Protein AF-A0A1G3UIC0-F1 (afdb_monomer_lite)

Foldseek 3Di:
DDPPPPQPAAPVGFGWDDDPATWGWLVRCVPDPCSVLVVVLCVVPDWDCDPNITTHHPVVVNVVVVCCVVPVDSDPPVVPPDDDDDDD

Structure (mmCIF, N/CA/C/O backbone):
data_AF-A0A1G3UIC0-F1
#
_entry.id   AF-A0A1G3UIC0-F1
#
loop_
_atom_site.group_PDB
_atom_site.id
_atom_site.type_symbol
_atom_site.label_atom_id
_atom_site.label_alt_id
_atom_site.label_comp_id
_atom_site.label_asym_id
_atom_site.label_entity_id
_atom_site.label_seq_id
_atom_site.pdbx_PDB_ins_code
_atom_site.Cartn_x
_atom_site.Cartn_y
_atom_site.Cartn_z
_atom_site.occupancy
_atom_site.B_iso_or_equiv
_atom_site.auth_seq_id
_atom_site.auth_comp_id
_atom_site.auth_asym_id
_atom_site.auth_atom_id
_atom_site.pdbx_PDB_model_num
ATOM 1 N N . MET A 1 1 ? 1.493 -17.255 -27.924 1.00 44.44 1 MET A N 1
ATOM 2 C CA . MET A 1 1 ? 2.447 -17.395 -26.807 1.00 44.44 1 MET A CA 1
ATOM 3 C C . MET A 1 1 ? 2.444 -16.078 -26.055 1.00 44.44 1 MET A C 1
ATOM 5 O O . MET A 1 1 ? 3.212 -15.190 -26.385 1.00 44.44 1 MET A O 1
ATOM 9 N N . GLU A 1 2 ? 1.496 -15.902 -25.137 1.00 45.62 2 GLU A N 1
ATOM 10 C CA . GLU A 1 2 ? 1.453 -14.710 -24.290 1.00 45.62 2 GLU A CA 1
ATOM 11 C C . GLU A 1 2 ? 2.079 -15.105 -22.958 1.00 45.62 2 GLU A C 1
ATOM 13 O O . GLU A 1 2 ? 1.494 -15.862 -22.183 1.00 45.62 2 GLU A O 1
ATOM 18 N N . ASN A 1 3 ? 3.329 -14.684 -22.757 1.00 41.31 3 ASN A N 1
ATOM 19 C CA . ASN A 1 3 ? 4.040 -14.835 -21.496 1.00 41.31 3 ASN A CA 1
ATOM 20 C C . ASN A 1 3 ? 3.283 -14.025 -20.441 1.00 41.31 3 ASN A C 1
ATOM 22 O O . ASN A 1 3 ? 3.580 -12.854 -20.213 1.00 41.31 3 ASN A O 1
ATOM 26 N N . ARG A 1 4 ? 2.284 -14.645 -19.806 1.00 50.16 4 ARG A N 1
ATOM 27 C CA . ARG A 1 4 ? 1.687 -14.139 -18.575 1.00 50.16 4 ARG A CA 1
ATOM 28 C C . ARG A 1 4 ? 2.803 -14.142 -17.541 1.00 50.16 4 ARG A C 1
ATOM 30 O O . ARG A 1 4 ? 3.042 -15.157 -16.893 1.00 50.16 4 ARG A O 1
ATOM 37 N N . LYS A 1 5 ? 3.526 -13.022 -17.434 1.00 50.62 5 LYS A N 1
ATOM 38 C CA . LYS A 1 5 ? 4.341 -12.695 -16.263 1.00 50.62 5 LYS A CA 1
ATOM 39 C C . LYS A 1 5 ? 3.400 -12.949 -15.091 1.00 50.62 5 LYS A C 1
ATOM 41 O O . LYS A 1 5 ? 2.377 -12.275 -14.995 1.00 50.62 5 LYS A O 1
ATOM 46 N N . MET A 1 6 ? 3.634 -14.016 -14.326 1.00 48.94 6 MET A N 1
ATOM 47 C CA . MET A 1 6 ? 2.814 -14.312 -13.161 1.00 48.94 6 MET A CA 1
ATOM 48 C C . MET A 1 6 ? 3.037 -13.150 -12.210 1.00 48.94 6 MET A C 1
ATOM 50 O O . MET A 1 6 ? 4.066 -13.064 -11.550 1.00 48.94 6 MET A O 1
ATOM 54 N N . ILE A 1 7 ? 2.116 -12.198 -12.241 1.00 57.91 7 ILE A N 1
ATOM 55 C CA . ILE A 1 7 ? 2.061 -11.142 -11.258 1.00 57.91 7 ILE A CA 1
ATOM 56 C C . ILE A 1 7 ? 1.644 -11.874 -9.988 1.00 57.91 7 ILE A C 1
ATOM 58 O O . ILE A 1 7 ? 0.476 -12.250 -9.857 1.00 57.91 7 ILE A O 1
ATOM 62 N N . GLU A 1 8 ? 2.607 -12.189 -9.119 1.00 65.38 8 GLU A N 1
ATOM 63 C CA . GLU A 1 8 ? 2.289 -12.639 -7.767 1.00 65.38 8 GLU A CA 1
ATOM 64 C C . GLU A 1 8 ? 1.332 -11.590 -7.191 1.00 65.38 8 GLU A C 1
ATOM 66 O O . GLU A 1 8 ? 1.610 -10.389 -7.228 1.00 65.38 8 GLU A O 1
ATOM 71 N N . LYS A 1 9 ? 0.139 -12.033 -6.795 1.00 69.38 9 LYS A N 1
ATOM 72 C CA . LYS A 1 9 ? -0.896 -11.156 -6.256 1.00 69.38 9 LYS A CA 1
ATOM 73 C C . LYS A 1 9 ? -0.777 -11.164 -4.745 1.00 69.38 9 LYS A C 1
ATOM 75 O O . LYS A 1 9 ? -0.719 -12.232 -4.143 1.00 69.38 9 LYS A O 1
ATOM 80 N N . THR A 1 10 ? -0.761 -9.984 -4.139 1.00 76.88 10 THR A N 1
ATOM 81 C CA . THR A 1 10 ? -0.771 -9.866 -2.674 1.00 76.88 10 THR A CA 1
ATOM 82 C C . THR A 1 10 ? -2.158 -10.175 -2.094 1.00 76.88 10 THR A C 1
ATOM 84 O O . THR A 1 10 ? -3.112 -10.394 -2.843 1.00 76.88 10 THR A O 1
ATOM 87 N N . TYR A 1 11 ? -2.294 -10.137 -0.760 1.00 71.88 11 TYR A N 1
ATOM 88 C CA . TYR A 1 11 ? -3.558 -10.328 -0.022 1.00 71.88 11 TYR A CA 1
ATOM 89 C C . TYR A 1 11 ? -4.759 -9.566 -0.607 1.00 71.88 11 TYR A C 1
ATOM 91 O O . TYR A 1 11 ? -5.883 -10.054 -0.551 1.00 71.88 11 TYR A O 1
ATOM 99 N N . PHE A 1 12 ? -4.521 -8.394 -1.201 1.00 78.75 12 PHE A N 1
ATOM 100 C CA . PHE A 1 12 ? -5.557 -7.524 -1.765 1.00 78.75 12 PHE A CA 1
ATOM 101 C C . PHE A 1 12 ? -5.539 -7.458 -3.296 1.00 78.75 12 PHE A C 1
ATOM 103 O O . PHE A 1 12 ? -6.089 -6.537 -3.892 1.00 78.75 12 PHE A O 1
ATOM 110 N N . GLY A 1 13 ? -4.895 -8.426 -3.951 1.00 81.88 13 GLY A N 1
ATOM 111 C CA . GLY A 1 13 ? -4.848 -8.505 -5.408 1.00 81.88 13 GLY A CA 1
ATOM 112 C C . GLY A 1 13 ? -3.928 -7.480 -6.073 1.00 81.88 13 GLY A C 1
ATOM 113 O O . GLY A 1 13 ? -4.034 -7.300 -7.285 1.00 81.88 13 GLY A O 1
ATOM 114 N N . LEU A 1 14 ? -3.038 -6.824 -5.315 1.00 85.75 14 LEU A N 1
ATOM 115 C CA . LEU A 1 14 ? -2.070 -5.881 -5.880 1.00 85.75 14 LEU A CA 1
ATOM 116 C C . LEU A 1 14 ? -0.979 -6.611 -6.653 1.00 85.75 14 LEU A C 1
ATOM 118 O O . LEU A 1 14 ? -0.590 -7.725 -6.291 1.00 85.75 14 LEU A O 1
ATOM 122 N N . SER A 1 15 ? -0.466 -5.939 -7.678 1.00 85.25 15 SER A N 1
ATOM 123 C CA . SER A 1 15 ? 0.639 -6.436 -8.481 1.00 85.25 15 SER A CA 1
ATOM 124 C C . SER A 1 15 ? 1.955 -6.331 -7.720 1.00 85.25 15 SER A C 1
ATOM 126 O O . SER A 1 15 ? 2.336 -5.239 -7.300 1.00 85.25 15 SER A O 1
ATOM 128 N N . VAL A 1 16 ? 2.666 -7.451 -7.569 1.00 85.94 16 VAL A N 1
ATOM 129 C CA . VAL A 1 16 ? 4.051 -7.434 -7.089 1.00 85.94 16 VAL A CA 1
ATOM 130 C C . VAL A 1 16 ? 4.983 -7.130 -8.254 1.00 85.94 16 VAL A C 1
ATOM 132 O O . VAL A 1 16 ? 5.013 -7.843 -9.260 1.00 85.94 16 VAL A O 1
ATOM 135 N N . HIS A 1 17 ? 5.770 -6.076 -8.089 1.00 83.94 17 HIS A N 1
ATOM 136 C CA . HIS A 1 17 ? 6.814 -5.672 -9.012 1.00 83.94 17 HIS A CA 1
ATOM 137 C C . HIS A 1 17 ? 8.162 -6.134 -8.464 1.00 83.94 17 HIS A C 1
ATOM 139 O O . HIS A 1 17 ? 8.454 -5.998 -7.276 1.00 83.94 17 HIS A O 1
ATOM 145 N N . VAL A 1 18 ? 8.978 -6.730 -9.331 1.00 81.31 18 VAL A N 1
ATOM 146 C CA . VAL A 1 18 ? 10.314 -7.218 -8.975 1.00 81.31 18 VAL A CA 1
ATOM 147 C C . VAL A 1 18 ? 11.326 -6.333 -9.682 1.00 81.31 18 VAL A C 1
ATOM 149 O O . VAL A 1 18 ? 11.511 -6.454 -10.894 1.00 81.31 18 VAL A O 1
ATOM 152 N N . TYR A 1 19 ? 11.931 -5.427 -8.918 1.00 76.94 19 TYR A N 1
ATOM 153 C CA . TYR A 1 19 ? 13.071 -4.622 -9.354 1.00 76.94 19 TYR A CA 1
ATOM 154 C C . TYR A 1 19 ? 14.341 -5.236 -8.744 1.00 76.94 19 TYR A C 1
ATOM 156 O O . TYR A 1 19 ? 14.678 -6.370 -9.080 1.00 76.94 19 TYR A O 1
ATOM 164 N N . SER A 1 20 ? 15.007 -4.541 -7.813 1.00 76.94 20 SER A N 1
ATOM 165 C CA . SER A 1 20 ? 16.074 -5.116 -6.973 1.00 76.94 20 SER A CA 1
ATOM 166 C C . SER A 1 20 ? 15.519 -5.980 -5.837 1.00 76.94 20 SER A C 1
ATOM 168 O O . SER A 1 20 ? 16.122 -6.978 -5.459 1.00 76.94 20 SER A O 1
ATOM 170 N N . GLU A 1 21 ? 14.345 -5.612 -5.326 1.00 80.31 21 GLU A N 1
ATOM 171 C CA . GLU A 1 21 ? 13.581 -6.356 -4.326 1.00 80.31 21 GLU A CA 1
ATOM 172 C C . GLU A 1 21 ? 12.109 -6.430 -4.757 1.00 80.31 21 GLU A C 1
ATOM 174 O O . GLU A 1 21 ? 11.685 -5.759 -5.705 1.00 80.31 21 GLU A O 1
ATOM 179 N N . ARG A 1 22 ? 11.330 -7.285 -4.086 1.00 86.31 22 ARG A N 1
ATOM 180 C CA . ARG A 1 22 ? 9.888 -7.412 -4.330 1.00 86.31 22 ARG A CA 1
ATOM 181 C C . ARG A 1 22 ? 9.161 -6.265 -3.640 1.00 86.31 22 ARG A C 1
ATOM 183 O O . ARG A 1 22 ? 9.259 -6.126 -2.421 1.00 86.31 22 ARG A O 1
ATOM 190 N N . CYS A 1 23 ? 8.400 -5.487 -4.394 1.00 87.75 23 CYS A N 1
ATOM 191 C CA . CYS A 1 23 ? 7.633 -4.364 -3.871 1.00 87.75 23 CYS A CA 1
ATOM 192 C C . CYS A 1 23 ? 6.255 -4.251 -4.532 1.00 87.75 23 CYS A C 1
ATOM 194 O O . CYS A 1 23 ? 5.987 -4.838 -5.580 1.00 87.75 23 CYS A O 1
ATOM 196 N N . VAL A 1 24 ? 5.365 -3.497 -3.898 1.00 88.81 24 VAL A N 1
ATOM 197 C CA . VAL A 1 24 ? 4.088 -3.054 -4.465 1.00 88.81 24 VAL A CA 1
ATOM 198 C C . VAL A 1 24 ? 4.133 -1.543 -4.646 1.00 88.81 24 VAL A C 1
ATOM 200 O O . VAL A 1 24 ? 4.716 -0.841 -3.824 1.00 88.81 24 VAL A O 1
ATOM 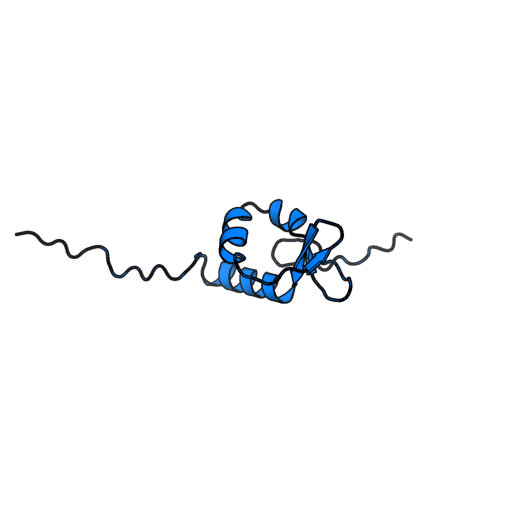203 N N . LEU A 1 25 ? 3.546 -1.032 -5.724 1.00 88.44 25 LEU A N 1
ATOM 204 C CA . LEU A 1 25 ? 3.524 0.407 -5.979 1.00 88.44 25 LEU A CA 1
ATOM 205 C C . LEU A 1 25 ? 2.465 1.092 -5.114 1.00 88.44 25 LEU A C 1
ATOM 207 O O . LEU A 1 25 ? 1.344 0.592 -4.982 1.00 88.44 25 LEU A O 1
ATOM 211 N N . GLU A 1 26 ? 2.791 2.263 -4.569 1.00 89.56 26 GLU A N 1
ATOM 212 C CA . GLU A 1 26 ? 1.843 3.081 -3.815 1.00 89.56 26 GLU A CA 1
ATOM 213 C C . GLU A 1 26 ? 0.631 3.438 -4.681 1.00 89.56 26 GLU A C 1
ATOM 215 O O . GLU A 1 26 ? -0.495 3.348 -4.196 1.00 89.56 26 GLU A O 1
ATOM 220 N N . SER A 1 27 ? 0.821 3.727 -5.973 1.00 88.81 27 SER A N 1
ATOM 221 C CA . SER A 1 27 ? -0.285 3.967 -6.915 1.00 88.81 27 SER A CA 1
ATOM 222 C C . SER A 1 27 ? -1.288 2.809 -6.998 1.00 88.81 27 SER A C 1
ATOM 224 O O . SER A 1 27 ? -2.481 3.023 -7.227 1.00 88.81 27 SER A O 1
ATOM 226 N N . ASP A 1 28 ? -0.831 1.565 -6.826 1.00 88.75 28 ASP A N 1
ATOM 227 C CA . ASP A 1 28 ? -1.709 0.395 -6.790 1.00 88.75 28 ASP A CA 1
ATOM 228 C C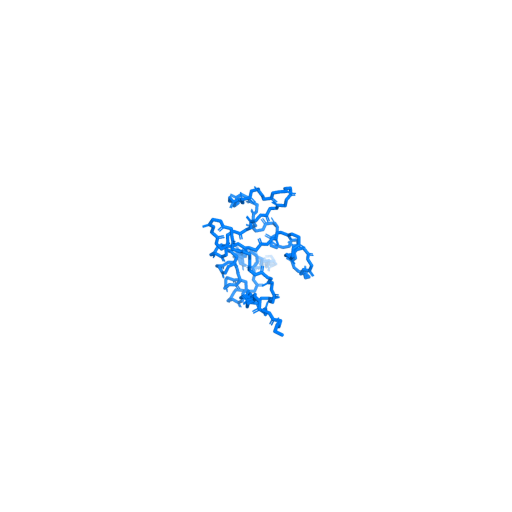 . ASP A 1 28 ? -2.421 0.281 -5.436 1.00 88.75 28 ASP A C 1
ATOM 230 O O . ASP A 1 28 ? -3.623 0.009 -5.398 1.00 88.75 28 ASP A O 1
ATOM 234 N N . ILE A 1 29 ? -1.726 0.576 -4.332 1.00 88.62 29 ILE A N 1
ATOM 235 C CA . ILE A 1 29 ? -2.324 0.641 -2.990 1.00 88.62 29 ILE A CA 1
ATOM 236 C C . ILE A 1 29 ? -3.377 1.759 -2.917 1.00 88.62 29 ILE A C 1
ATOM 238 O O . ILE A 1 29 ? -4.411 1.583 -2.277 1.00 88.62 29 ILE A O 1
ATOM 242 N N . GLN A 1 30 ? -3.175 2.877 -3.620 1.00 90.38 30 GLN A N 1
ATOM 243 C CA . GLN A 1 30 ? -4.103 4.010 -3.674 1.00 90.38 30 GLN A CA 1
ATOM 244 C C . GLN A 1 30 ? -5.488 3.643 -4.219 1.00 90.38 30 GLN A C 1
ATOM 246 O O . GLN A 1 30 ? -6.479 4.289 -3.879 1.00 90.38 30 GLN A O 1
ATOM 251 N N . LYS A 1 31 ? -5.582 2.579 -5.022 1.00 89.50 31 LYS A N 1
ATOM 252 C CA . LYS A 1 31 ? -6.854 2.065 -5.548 1.00 89.50 31 LYS A CA 1
ATOM 253 C C . LYS A 1 31 ? -7.661 1.300 -4.493 1.00 89.50 31 LYS A C 1
ATOM 255 O O . LYS A 1 31 ? -8.824 0.983 -4.735 1.00 89.50 31 LYS A O 1
ATOM 260 N N . LEU A 1 32 ? -7.064 0.979 -3.344 1.00 88.62 32 LEU A N 1
ATOM 261 C CA . LEU A 1 32 ? -7.732 0.258 -2.266 1.00 88.62 32 LEU A CA 1
ATOM 262 C C . LEU A 1 32 ? -8.589 1.205 -1.413 1.00 88.62 32 LEU A C 1
ATOM 264 O O . LEU A 1 32 ? -8.179 2.329 -1.118 1.00 88.62 32 LEU A O 1
ATOM 268 N N . PRO A 1 33 ? -9.754 0.741 -0.923 1.00 87.19 33 PRO A N 1
ATOM 269 C CA . PRO A 1 33 ? -10.687 1.574 -0.159 1.00 87.19 33 PRO A CA 1
ATOM 270 C C . PRO A 1 33 ? -10.154 2.006 1.218 1.00 87.19 33 PRO A C 1
ATOM 272 O O . PRO A 1 33 ? -10.750 2.856 1.870 1.00 87.19 33 PRO A O 1
ATOM 275 N N . PHE A 1 34 ? -9.033 1.436 1.662 1.00 83.81 34 PHE A N 1
ATOM 276 C CA . PHE A 1 34 ? -8.355 1.740 2.923 1.00 83.81 34 PHE A CA 1
ATOM 277 C C . PHE A 1 34 ? -6.963 2.360 2.708 1.00 83.81 34 PHE A C 1
ATOM 279 O O . PHE A 1 34 ? -6.128 2.331 3.609 1.00 83.81 34 PHE A O 1
ATOM 286 N N . TYR A 1 35 ? -6.691 2.935 1.531 1.00 88.12 35 TYR A N 1
ATOM 287 C CA . TYR A 1 35 ? -5.414 3.598 1.249 1.00 88.12 35 TYR A CA 1
ATOM 288 C C . TYR A 1 35 ? -5.052 4.665 2.285 1.00 88.12 35 TYR A C 1
ATOM 290 O O . TYR A 1 35 ? -3.921 4.696 2.756 1.00 88.12 35 TYR A O 1
ATOM 298 N N . THR A 1 36 ? -6.000 5.525 2.667 1.00 85.88 36 THR A N 1
ATOM 299 C CA . THR A 1 36 ? -5.762 6.592 3.653 1.00 85.88 36 THR A CA 1
ATOM 300 C C . THR A 1 36 ? -5.307 6.023 4.992 1.00 85.88 36 THR A C 1
ATOM 302 O O . THR A 1 36 ? -4.312 6.477 5.547 1.00 85.88 36 THR A O 1
ATOM 305 N N . PHE A 1 37 ? -5.971 4.962 5.447 1.00 84.38 37 PHE A N 1
ATOM 306 C CA . PHE A 1 37 ? -5.625 4.228 6.660 1.00 84.38 37 PHE A CA 1
ATOM 307 C C . PHE A 1 37 ? -4.226 3.609 6.571 1.00 84.38 37 PHE A C 1
ATOM 309 O O . PHE A 1 37 ? -3.415 3.744 7.487 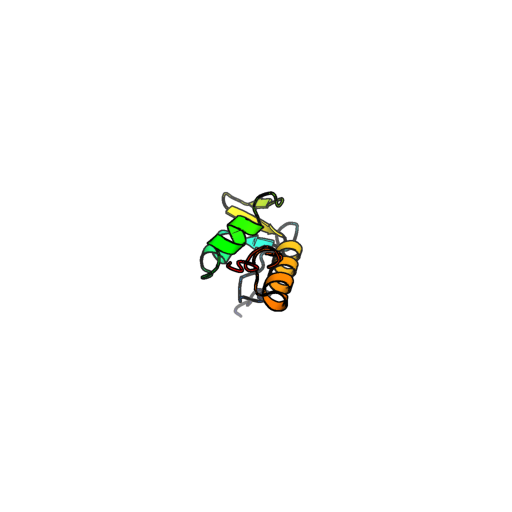1.00 84.38 37 PHE A O 1
ATOM 316 N N . TRP A 1 38 ? -3.916 2.948 5.452 1.00 86.50 38 TRP A N 1
ATOM 317 C CA . TRP A 1 38 ? -2.578 2.409 5.232 1.00 86.50 38 TRP A CA 1
ATOM 318 C C . TRP A 1 38 ? -1.526 3.526 5.218 1.00 86.50 38 TRP A C 1
ATOM 320 O O . TRP A 1 38 ? -0.491 3.380 5.855 1.00 86.50 38 TRP A O 1
ATOM 330 N N . LYS A 1 39 ? -1.801 4.665 4.572 1.00 86.00 39 LYS A N 1
ATOM 331 C CA . LYS A 1 39 ? -0.881 5.806 4.471 1.00 86.00 39 LYS A CA 1
ATOM 332 C C . LYS A 1 39 ? -0.562 6.420 5.833 1.00 86.00 39 LYS A C 1
ATOM 334 O O . LYS A 1 39 ? 0.575 6.815 6.078 1.00 86.00 39 LYS A O 1
ATOM 339 N N . GLU A 1 40 ? -1.545 6.489 6.727 1.00 84.56 40 GLU A N 1
ATOM 340 C CA . GLU A 1 40 ? -1.325 6.911 8.113 1.00 84.56 40 GLU A CA 1
ATOM 341 C C . GLU A 1 40 ? -0.455 5.912 8.884 1.00 84.56 40 GLU A C 1
ATOM 343 O O . GLU A 1 40 ? 0.439 6.327 9.622 1.00 84.56 40 GLU A O 1
ATOM 348 N N . SER A 1 41 ? -0.666 4.610 8.669 1.00 79.44 41 SER A N 1
ATOM 349 C CA . SER A 1 41 ? 0.147 3.543 9.269 1.00 79.44 41 SER A CA 1
ATOM 350 C C . SER A 1 41 ? 1.570 3.475 8.698 1.00 79.44 41 SER A C 1
ATOM 352 O O . SER A 1 41 ? 2.510 3.194 9.434 1.00 79.44 41 SER A O 1
ATOM 354 N N . ALA A 1 42 ? 1.745 3.772 7.409 1.00 82.00 42 ALA A N 1
ATOM 355 C CA . ALA A 1 42 ? 3.028 3.780 6.704 1.00 82.00 42 ALA A CA 1
ATOM 356 C C . ALA A 1 42 ? 3.840 5.066 6.942 1.00 82.00 42 ALA A C 1
ATOM 358 O O . ALA A 1 42 ? 4.959 5.211 6.444 1.00 82.00 42 ALA A O 1
ATOM 359 N N . LYS A 1 43 ? 3.297 6.030 7.696 1.00 78.75 43 LYS A N 1
ATOM 360 C CA . LYS A 1 43 ? 3.973 7.291 8.001 1.00 78.75 43 LYS A CA 1
ATOM 361 C C . LYS A 1 43 ? 5.215 7.027 8.860 1.00 78.75 43 LYS A C 1
ATOM 363 O O . LYS A 1 43 ? 5.114 6.812 10.064 1.00 78.75 43 LYS A O 1
ATOM 368 N N . GLY A 1 44 ? 6.388 7.098 8.233 1.00 72.12 44 GLY A N 1
ATOM 369 C CA . GLY A 1 44 ? 7.683 6.813 8.862 1.00 72.12 44 GLY A CA 1
ATOM 370 C C . GLY A 1 44 ? 8.322 5.495 8.417 1.00 72.12 44 GLY A C 1
ATOM 371 O O . GLY A 1 44 ? 9.452 5.223 8.812 1.00 72.12 44 GLY A O 1
ATOM 372 N N . THR A 1 45 ? 7.644 4.708 7.579 1.00 73.00 45 THR A N 1
ATOM 373 C CA . THR A 1 45 ? 8.229 3.537 6.916 1.00 73.00 45 THR A CA 1
ATOM 374 C C . THR A 1 45 ? 9.167 3.976 5.792 1.00 73.00 45 THR A C 1
ATOM 376 O O . THR A 1 45 ? 8.954 4.998 5.137 1.00 73.00 45 THR A O 1
ATOM 379 N N . THR A 1 46 ? 10.230 3.206 5.566 1.00 78.62 46 THR A N 1
ATOM 380 C CA . THR A 1 46 ? 11.156 3.429 4.454 1.00 78.62 46 THR A CA 1
ATOM 381 C C . THR A 1 46 ? 10.544 2.910 3.152 1.00 78.62 46 THR A C 1
ATOM 383 O O . THR A 1 46 ? 10.322 1.712 3.007 1.00 78.62 46 THR A O 1
ATOM 386 N N . CYS A 1 47 ? 10.304 3.805 2.194 1.00 81.56 47 CYS A N 1
ATOM 387 C CA . CYS A 1 47 ? 9.833 3.459 0.850 1.00 81.56 47 CYS A CA 1
ATOM 388 C C . CYS A 1 47 ? 10.980 3.563 -0.169 1.00 81.56 47 CYS A C 1
ATOM 390 O O . CYS A 1 47 ? 11.900 4.366 -0.004 1.00 81.56 47 CYS A O 1
ATOM 392 N N . LEU A 1 48 ? 10.908 2.779 -1.243 1.00 81.94 48 LEU A N 1
ATOM 393 C CA . LEU A 1 48 ? 11.785 2.878 -2.411 1.00 81.94 48 LEU A CA 1
ATOM 394 C C . LEU A 1 48 ? 11.208 3.897 -3.395 1.00 81.94 48 LEU A C 1
ATOM 396 O O . LEU A 1 48 ? 10.088 3.722 -3.854 1.00 81.94 48 LEU A O 1
ATOM 400 N N . LEU A 1 49 ? 11.960 4.929 -3.773 1.00 81.69 49 LEU A N 1
ATOM 401 C CA . LEU A 1 49 ? 11.531 5.829 -4.847 1.00 81.69 49 LEU A CA 1
ATOM 402 C C . LEU A 1 49 ? 11.877 5.199 -6.204 1.00 81.69 49 LEU A C 1
ATOM 404 O O . LEU A 1 49 ? 13.050 5.077 -6.557 1.00 81.69 49 LEU A O 1
ATOM 408 N N . LEU A 1 50 ? 10.857 4.783 -6.950 1.00 79.69 50 LEU A N 1
ATOM 409 C CA . LEU A 1 50 ? 10.959 4.098 -8.237 1.00 79.69 50 LEU A CA 1
ATOM 410 C C . LEU A 1 50 ? 10.299 4.951 -9.319 1.00 79.69 50 LEU A C 1
ATOM 412 O O . LEU A 1 50 ? 9.079 5.021 -9.388 1.00 79.69 50 LEU A O 1
ATOM 416 N N . ASP A 1 51 ? 11.104 5.599 -10.164 1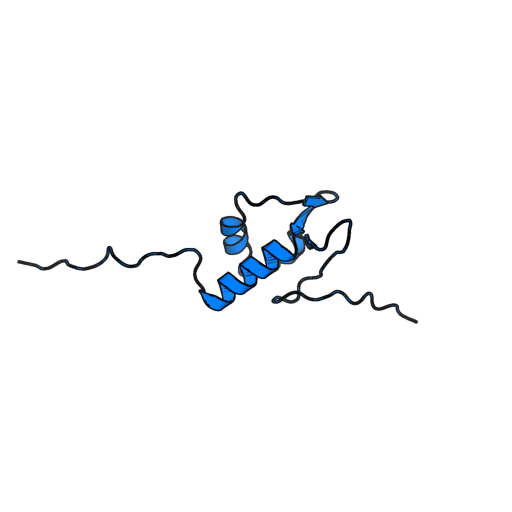.00 72.81 51 ASP A N 1
ATOM 417 C CA . ASP A 1 51 ? 10.640 6.361 -11.340 1.00 72.81 51 ASP A CA 1
ATOM 418 C C . ASP A 1 51 ? 9.512 7.382 -11.045 1.00 72.81 51 ASP A C 1
ATOM 420 O O . ASP A 1 51 ? 8.643 7.644 -11.869 1.00 72.81 51 ASP A O 1
ATOM 424 N N . GLY A 1 52 ? 9.513 7.965 -9.839 1.00 79.19 52 GLY A N 1
ATOM 425 C CA . GLY A 1 52 ? 8.495 8.929 -9.402 1.00 79.19 52 GLY A CA 1
ATOM 426 C C . GLY A 1 52 ? 7.282 8.326 -8.683 1.00 79.19 52 GLY A C 1
ATOM 427 O O . GLY A 1 52 ? 6.404 9.081 -8.273 1.00 79.19 52 GLY A O 1
ATOM 428 N N . ASP A 1 53 ? 7.251 7.008 -8.477 1.00 84.88 53 ASP A N 1
ATOM 429 C CA . ASP A 1 53 ? 6.305 6.311 -7.601 1.00 84.88 53 ASP A CA 1
ATOM 430 C C . ASP A 1 53 ? 7.022 5.743 -6.363 1.00 84.88 53 ASP A C 1
ATOM 432 O O . ASP A 1 53 ? 8.228 5.485 -6.373 1.00 84.88 53 ASP A O 1
ATOM 436 N N . ASN A 1 54 ? 6.284 5.535 -5.278 1.00 88.06 54 ASN A N 1
ATOM 437 C CA . ASN A 1 54 ? 6.812 4.923 -4.067 1.00 88.06 54 ASN A CA 1
ATOM 438 C C . ASN A 1 54 ? 6.568 3.411 -4.112 1.00 88.06 54 ASN A C 1
ATOM 440 O O . ASN A 1 54 ? 5.444 2.929 -4.006 1.00 88.06 54 ASN A O 1
ATOM 444 N N . GLY A 1 55 ? 7.640 2.640 -4.242 1.00 88.69 55 GLY A N 1
ATOM 445 C CA . GLY A 1 55 ? 7.654 1.202 -4.030 1.00 88.69 55 GLY A CA 1
ATOM 446 C C . GLY A 1 55 ? 7.677 0.867 -2.543 1.00 88.69 55 GLY A C 1
ATOM 447 O O . GLY A 1 55 ? 8.605 1.222 -1.819 1.00 88.69 55 GLY A O 1
ATOM 448 N N . ILE A 1 56 ? 6.671 0.135 -2.091 1.00 88.75 56 ILE A N 1
ATOM 449 C CA . ILE A 1 56 ? 6.569 -0.379 -0.728 1.00 88.75 56 ILE A CA 1
ATOM 450 C C . ILE A 1 56 ? 7.093 -1.803 -0.723 1.00 88.75 56 ILE A C 1
ATOM 452 O O . ILE A 1 56 ? 6.628 -2.630 -1.510 1.00 88.75 56 ILE A O 1
ATOM 456 N N . TYR A 1 57 ? 8.054 -2.102 0.149 1.00 88.88 57 TYR A N 1
ATOM 457 C CA . TYR A 1 57 ? 8.594 -3.452 0.264 1.00 88.88 57 TYR A CA 1
ATOM 458 C C . TYR A 1 57 ? 7.470 -4.453 0.512 1.00 88.88 57 TYR A C 1
ATOM 460 O O . TYR A 1 57 ? 6.595 -4.243 1.355 1.00 88.88 57 TYR A O 1
ATOM 468 N N . LEU A 1 58 ? 7.501 -5.564 -0.226 1.00 87.50 58 LEU A N 1
ATOM 469 C CA . LEU A 1 58 ? 6.461 -6.582 -0.138 1.00 87.50 58 LEU A CA 1
ATOM 470 C C . LEU A 1 58 ? 6.332 -7.110 1.294 1.00 87.50 58 LEU A C 1
ATOM 472 O O . LEU A 1 58 ? 5.220 -7.300 1.767 1.00 87.50 58 LEU A O 1
ATOM 476 N N . HIS A 1 59 ? 7.453 -7.276 1.999 1.00 86.69 59 HIS A N 1
ATOM 477 C CA . HIS A 1 59 ? 7.457 -7.731 3.387 1.00 86.69 59 HIS A CA 1
ATOM 478 C C . HIS A 1 59 ? 6.707 -6.776 4.331 1.00 86.69 59 HIS A C 1
ATOM 480 O O . HIS A 1 59 ? 5.886 -7.226 5.131 1.00 86.69 59 HIS A O 1
ATOM 486 N N . ASP A 1 60 ? 6.932 -5.463 4.211 1.00 86.50 60 ASP A N 1
ATOM 487 C CA . ASP A 1 60 ? 6.221 -4.457 5.010 1.00 86.50 60 ASP A CA 1
ATOM 488 C C . ASP A 1 60 ? 4.727 -4.448 4.687 1.00 86.50 60 ASP A C 1
ATOM 490 O O . ASP A 1 60 ? 3.885 -4.408 5.588 1.00 86.50 60 ASP A O 1
ATOM 494 N N . TRP A 1 61 ? 4.389 -4.549 3.399 1.00 87.81 61 TRP A N 1
ATOM 495 C CA . TRP A 1 61 ? 3.004 -4.653 2.955 1.00 87.81 61 TRP A CA 1
ATOM 496 C C . TRP A 1 61 ? 2.317 -5.904 3.512 1.00 87.81 61 TRP A C 1
ATOM 498 O O . TRP A 1 61 ? 1.209 -5.815 4.036 1.00 87.81 61 TRP A O 1
ATOM 508 N N . GLU A 1 62 ? 2.960 -7.070 3.450 1.00 88.00 62 GLU A N 1
ATOM 509 C CA . GLU A 1 62 ? 2.408 -8.318 3.979 1.00 88.00 62 GLU A CA 1
ATOM 510 C C . GLU A 1 62 ? 2.242 -8.285 5.500 1.00 88.00 62 GLU A C 1
ATOM 512 O O . GLU A 1 62 ? 1.219 -8.752 6.004 1.00 88.00 62 GLU A O 1
ATOM 517 N N . ASN A 1 63 ? 3.198 -7.710 6.233 1.00 86.06 63 ASN A N 1
ATOM 518 C CA . ASN A 1 63 ? 3.077 -7.532 7.679 1.00 86.06 63 ASN A CA 1
ATOM 519 C C . ASN A 1 63 ? 1.912 -6.602 8.027 1.00 86.06 63 ASN A C 1
ATOM 521 O O . ASN A 1 63 ? 1.122 -6.925 8.914 1.00 86.06 63 ASN A O 1
ATOM 525 N N . PHE A 1 64 ? 1.748 -5.495 7.294 1.00 85.06 64 PHE A N 1
ATOM 526 C CA . PHE A 1 64 ? 0.575 -4.636 7.437 1.00 85.06 64 PHE A CA 1
ATOM 527 C C . PHE A 1 64 ? -0.722 -5.401 7.146 1.00 85.06 64 PHE A C 1
ATOM 529 O O . PHE A 1 64 ? -1.652 -5.329 7.942 1.00 85.06 64 PHE A O 1
ATOM 536 N N . CYS A 1 65 ? -0.788 -6.161 6.046 1.00 85.44 65 CYS A N 1
ATOM 537 C CA . CYS A 1 65 ? -1.974 -6.940 5.683 1.00 85.44 65 CYS A CA 1
ATOM 538 C C . CYS A 1 65 ? -2.344 -7.941 6.781 1.00 85.44 65 CYS A C 1
ATOM 540 O O . CYS A 1 65 ? -3.511 -8.027 7.153 1.00 85.44 65 CYS A O 1
ATOM 542 N N . LYS A 1 66 ? -1.359 -8.668 7.321 1.00 84.94 66 LYS A N 1
ATOM 543 C CA . LYS A 1 66 ? -1.564 -9.609 8.430 1.00 84.94 66 LYS A CA 1
ATOM 544 C C . LYS A 1 66 ? -2.103 -8.897 9.661 1.00 84.94 66 LYS A C 1
ATOM 546 O O . LYS A 1 66 ? -3.167 -9.266 10.141 1.00 84.94 66 LYS A O 1
ATOM 551 N N . LEU A 1 67 ? -1.448 -7.818 10.096 1.00 82.38 67 LEU A N 1
ATOM 552 C CA . LEU A 1 67 ? -1.911 -7.021 11.232 1.00 82.38 67 LEU A CA 1
ATOM 553 C C . LEU A 1 67 ? -3.325 -6.482 11.002 1.00 82.38 67 LEU A C 1
ATOM 555 O O . LEU A 1 67 ? -4.158 -6.552 11.901 1.00 82.38 67 LEU A O 1
ATOM 559 N N . PHE A 1 68 ? -3.622 -5.986 9.803 1.00 81.50 68 PHE A N 1
ATOM 560 C CA . PHE A 1 68 ? -4.937 -5.472 9.437 1.00 81.50 68 PHE A CA 1
ATOM 561 C C . PHE A 1 68 ? -6.017 -6.562 9.479 1.00 81.50 68 PHE A C 1
ATOM 563 O O . PHE A 1 68 ? -7.095 -6.317 10.015 1.00 81.50 68 PHE A O 1
ATOM 570 N N . ILE A 1 69 ? -5.726 -7.766 8.977 1.00 80.44 69 ILE A N 1
ATOM 571 C CA . ILE A 1 69 ? -6.640 -8.918 9.013 1.00 80.44 69 ILE A CA 1
ATOM 572 C C . ILE A 1 69 ? -6.832 -9.428 10.449 1.00 80.44 69 ILE A C 1
ATOM 574 O O . ILE A 1 69 ? -7.960 -9.702 10.850 1.00 80.44 69 ILE A O 1
ATOM 578 N N . GLU A 1 70 ? -5.756 -9.546 11.228 1.00 79.56 70 GLU A N 1
ATOM 579 C CA . GLU A 1 70 ? -5.793 -10.095 12.589 1.00 79.56 70 GLU A CA 1
ATOM 580 C C . GLU A 1 70 ? -6.430 -9.136 13.600 1.00 79.56 70 GLU A C 1
ATOM 582 O O . GLU A 1 70 ? -7.154 -9.568 14.495 1.00 79.56 70 GLU A O 1
ATOM 587 N N . THR A 1 71 ? -6.172 -7.833 13.479 1.00 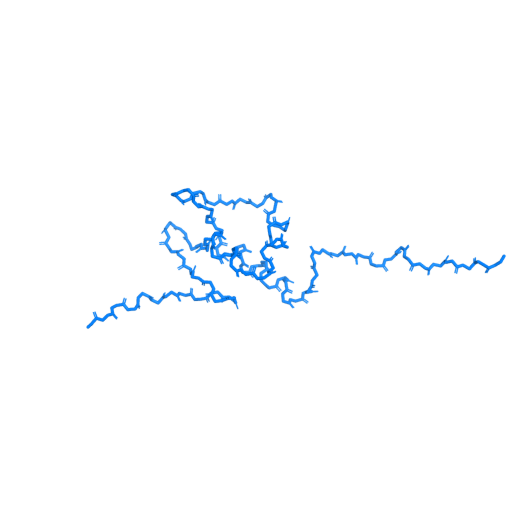67.56 71 THR A N 1
ATOM 588 C CA . THR A 1 71 ? -6.636 -6.849 14.469 1.00 67.56 71 THR A CA 1
ATOM 589 C C . THR A 1 71 ? -7.853 -6.053 14.020 1.00 67.56 71 THR A C 1
ATOM 591 O O . THR A 1 71 ? -8.582 -5.541 14.873 1.00 67.56 71 THR A O 1
ATOM 594 N N . GLY A 1 72 ? -8.070 -5.886 12.709 1.00 62.84 72 GLY A N 1
ATOM 595 C CA . GLY A 1 72 ? -9.087 -4.983 12.162 1.00 62.84 72 GLY A CA 1
ATOM 596 C C . GLY A 1 72 ? -8.990 -3.538 12.681 1.00 62.84 72 GLY A C 1
ATOM 597 O O . GLY A 1 72 ? -9.966 -2.794 12.584 1.00 62.84 72 GLY A O 1
ATOM 598 N N . LYS A 1 73 ? -7.869 -3.137 13.307 1.00 55.88 73 LYS A N 1
ATOM 599 C CA . LYS A 1 73 ? -7.746 -1.888 14.077 1.00 55.88 73 LYS A CA 1
ATOM 600 C C . LYS A 1 73 ? -6.388 -1.215 13.864 1.00 55.88 73 LYS A C 1
ATOM 602 O O . LYS A 1 73 ? -5.343 -1.840 13.961 1.00 55.88 73 LYS A O 1
ATOM 607 N N . HIS A 1 74 ? -6.433 0.101 13.638 1.00 59.34 74 HIS A N 1
ATOM 608 C CA . HIS A 1 74 ? -5.304 0.979 13.262 1.00 59.34 74 HIS A CA 1
ATOM 609 C C . HIS A 1 74 ? -4.187 1.094 14.307 1.00 59.34 74 HIS A C 1
ATOM 611 O O . HIS A 1 74 ? -3.081 1.541 14.030 1.00 59.34 74 HIS A O 1
ATOM 617 N N . ARG A 1 75 ? -4.495 0.781 15.556 1.00 50.22 75 ARG A N 1
ATOM 618 C CA . ARG A 1 75 ? -3.610 0.845 16.715 1.00 50.22 75 ARG A CA 1
ATOM 619 C C . ARG A 1 75 ? -4.445 0.325 17.869 1.00 50.22 75 ARG A C 1
ATOM 621 O O . ARG A 1 75 ? -5.670 0.462 17.853 1.00 50.22 75 ARG A O 1
ATOM 628 N N . LEU A 1 76 ? -3.795 -0.239 18.873 1.00 50.16 76 LEU A N 1
ATOM 629 C CA . LEU A 1 76 ? -4.393 -0.451 20.183 1.00 50.16 76 LEU A CA 1
ATOM 630 C C . LEU A 1 76 ? -4.932 0.894 20.703 1.00 50.16 76 LEU A C 1
ATOM 632 O O . LEU A 1 76 ? -4.219 1.653 21.351 1.00 50.16 76 LEU A O 1
ATOM 636 N N . ILE A 1 77 ? -6.193 1.208 20.408 1.00 49.91 77 ILE A N 1
ATOM 637 C CA . ILE A 1 77 ? -7.000 2.008 21.317 1.00 49.91 77 ILE A CA 1
ATOM 638 C C . ILE A 1 77 ? -7.261 1.045 22.466 1.00 49.91 77 ILE A C 1
ATOM 640 O O . ILE A 1 77 ? -8.184 0.228 22.414 1.00 49.91 77 ILE A O 1
ATOM 644 N N . ASP A 1 78 ? -6.360 1.074 23.447 1.00 50.50 78 ASP A N 1
ATOM 645 C CA . ASP A 1 78 ? -6.621 0.508 24.759 1.00 50.50 78 ASP A CA 1
ATOM 646 C C . ASP A 1 78 ? -7.861 1.231 25.277 1.00 50.50 78 ASP A C 1
ATOM 648 O O . ASP A 1 78 ? -7.852 2.423 25.593 1.00 50.50 78 ASP A O 1
ATOM 652 N N . ASN A 1 79 ? -8.985 0.531 25.217 1.00 48.47 79 ASN A N 1
ATOM 653 C CA . ASN A 1 79 ? -10.302 1.070 25.497 1.00 48.47 79 ASN A CA 1
ATOM 654 C C . ASN A 1 79 ? -10.504 1.137 27.021 1.00 48.47 79 ASN A C 1
ATOM 656 O O . ASN A 1 79 ? -11.441 0.547 27.551 1.00 48.47 79 ASN A O 1
ATOM 660 N N . LYS A 1 80 ? -9.579 1.784 27.745 1.00 51.06 80 LYS A N 1
ATOM 661 C CA . LYS A 1 80 ? -9.545 1.786 29.216 1.00 51.06 80 LYS A CA 1
ATOM 662 C C . LYS A 1 80 ? -9.730 3.155 29.866 1.00 51.06 80 LYS A C 1
ATOM 664 O O . LYS A 1 80 ? -9.430 3.302 31.046 1.00 51.06 80 LYS A O 1
ATOM 669 N N . SER A 1 81 ? -10.295 4.130 29.154 1.00 5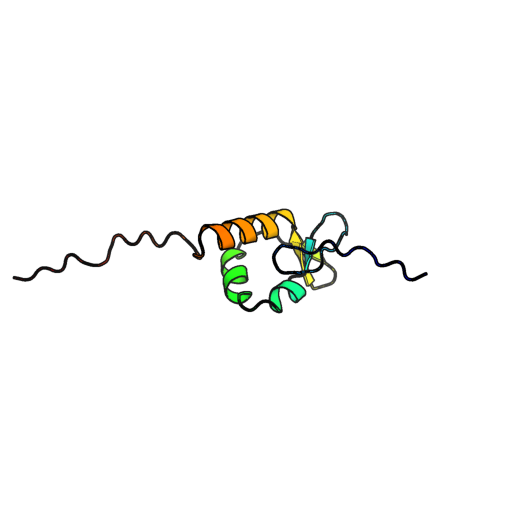3.34 81 SER A N 1
ATOM 670 C CA . SER A 1 81 ? -10.565 5.452 29.749 1.00 53.34 81 SER A CA 1
ATOM 671 C C . SER A 1 81 ? -11.984 5.982 29.572 1.00 53.34 81 SER A C 1
ATOM 673 O O . SER A 1 81 ? -12.224 7.144 29.883 1.00 53.34 81 SER A O 1
ATOM 675 N N . LEU A 1 82 ? -12.955 5.172 29.144 1.00 59.97 82 LEU A N 1
ATOM 676 C CA . LEU A 1 82 ? -14.349 5.618 29.116 1.00 59.97 82 LEU A CA 1
ATOM 677 C C . LEU A 1 82 ? -15.240 4.738 29.997 1.00 59.97 82 LEU A C 1
ATOM 679 O O . LEU A 1 82 ? -15.452 3.561 29.731 1.00 59.97 82 LEU A O 1
ATOM 683 N N . VAL A 1 83 ? -15.800 5.413 31.006 1.00 56.41 83 VAL A N 1
ATOM 684 C CA . VAL A 1 83 ? -16.897 5.030 31.908 1.00 56.41 83 VAL A CA 1
ATOM 685 C C . VAL A 1 83 ? -16.498 4.325 33.213 1.00 56.41 83 VAL A C 1
ATOM 687 O O . VAL A 1 83 ? -16.697 3.131 33.408 1.00 56.41 83 VAL A O 1
ATOM 690 N N . ARG A 1 84 ? -16.109 5.140 34.200 1.00 48.72 84 ARG A N 1
ATOM 691 C CA . ARG A 1 84 ? -16.870 5.199 35.461 1.00 48.72 84 ARG A CA 1
ATOM 692 C C . ARG A 1 84 ? -17.174 6.654 35.801 1.00 48.72 84 ARG A C 1
ATOM 694 O O . ARG A 1 84 ? -16.525 7.270 36.634 1.00 48.72 84 ARG A O 1
ATOM 701 N N . GLY A 1 85 ? -18.165 7.189 35.093 1.00 53.12 85 GLY A N 1
ATOM 702 C CA . GLY A 1 85 ? -19.058 8.172 35.685 1.00 53.12 85 GLY A CA 1
ATOM 703 C C . GLY A 1 85 ? -20.067 7.420 36.551 1.00 53.12 85 GLY A C 1
ATOM 704 O O . GLY A 1 85 ? -20.840 6.607 36.050 1.00 53.12 85 GLY A O 1
ATOM 705 N N . SER A 1 86 ? -20.012 7.666 37.849 1.00 51.03 86 SER A N 1
ATOM 706 C CA . SER A 1 86 ? -21.103 7.499 38.813 1.00 51.03 86 SER A CA 1
ATOM 707 C C . SER A 1 86 ? -20.973 8.776 39.660 1.00 51.03 86 SER A C 1
ATOM 709 O O . SER A 1 86 ? -19.901 8.985 40.219 1.00 51.03 86 SER A O 1
ATOM 711 N N . ASN A 1 87 ? -21.825 9.804 39.517 1.00 52.31 87 ASN A N 1
ATOM 712 C CA . ASN A 1 87 ? -23.179 9.905 40.096 1.00 52.31 87 ASN A CA 1
ATOM 713 C C . ASN A 1 87 ? -23.229 9.119 41.419 1.00 52.31 87 ASN A C 1
ATOM 715 O O . ASN A 1 87 ? -23.098 7.900 41.377 1.00 52.31 87 ASN A O 1
ATOM 719 N N . GLU A 1 88 ? -23.309 9.711 42.608 1.00 43.84 88 GLU A N 1
ATOM 720 C CA . GLU A 1 88 ? -23.889 10.982 43.085 1.00 43.84 88 GLU A CA 1
ATOM 721 C C . GLU A 1 88 ? -23.043 11.603 44.210 1.00 43.84 88 GLU A C 1
ATOM 723 O O . GLU A 1 88 ? -22.300 10.845 44.878 1.00 43.84 88 GLU A O 1
#

Sequence (88 aa):
MENRKMIEKTYFGLSVHVYSERCVLESDIQKLPFYTFWKESAKGTTCLLLDGDNGIYLHDWENFCKLFIETGKHRLIDNKSLVRGSNE

pLDDT: mean 74.41, std 15.11, range [41.31, 90.38]

Radius of gyration: 18.05 Å; chains: 1; bounding box: 40×28×70 Å

Secondary structure (DSSP, 8-state):
--------B-TT-PBEEESSSEEEEHHHHTTSTTHHHHHHHTTT---EEETTEEEEEHHHHHHHHHHHHHH-SSS-----SS------